Protein AF-A0A512JFB7-F1 (afdb_monomer)

pLDDT: mean 77.4, std 15.4, range [39.91, 92.75]

Nearest PDB structures (foldseek):
  1gut-assembly1_C  TM=7.874E-01  e=1.902E-01  Clostridium pasteurianum
  3hxr-assembly1_A  TM=7.204E-01  e=1.456E+00  Saccharomyces cerevisiae
  5jk0-assembly1_A  TM=6.550E-01  e=1.552E+00  Helicobacter pylori 26695
  5jjv-assembly1_A-2  TM=6.072E-01  e=2.751E+00  Helicobacter pylori 26695
  7r5j-assembly1_K0  TM=4.918E-01  e=4.878E+00  Homo sapiens

Radius of gyration: 14.04 Å; Cα contacts (8 Å, |Δi|>4): 53; chains: 1; bounding box: 39×17×36 Å

Secondary structure (DSSP, 8-state):
----------EEEEETTEEEEEEE-TTS-EEEEEE-HHHHHHHHHHHHHHHHSPP---

Solvent-accessible surface area (backbone atoms only — not comparable to full-atom values): 3719 Å² total; per-residue (Å²): 129,88,76,70,76,74,74,61,69,68,49,76,44,80,55,84,94,31,37,35,39,35,42,60,46,98,88,72,49,76,50,76,45,80,37,48,68,77,54,50,53,52,51,50,52,54,52,50,49,62,72,67,44,78,75,83,88,124

Foldseek 3Di:
DPPPVVPQPWDWDDDDQWIWTWGQDPVRDIDID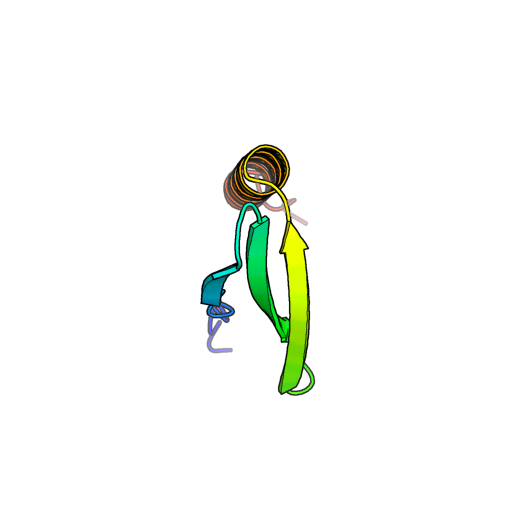THHPVVVVVVVVVVVCVVPPPPPPD

Organism: NCBI:txid1010610

Structure (mmCIF, N/CA/C/O backbone):
data_AF-A0A512JFB7-F1
#
_entry.id   AF-A0A512JFB7-F1
#
loop_
_atom_site.group_PDB
_atom_site.id
_atom_site.type_symbol
_atom_site.label_atom_id
_atom_site.label_alt_id
_atom_site.label_comp_id
_atom_site.label_asym_id
_atom_site.label_entity_id
_atom_site.label_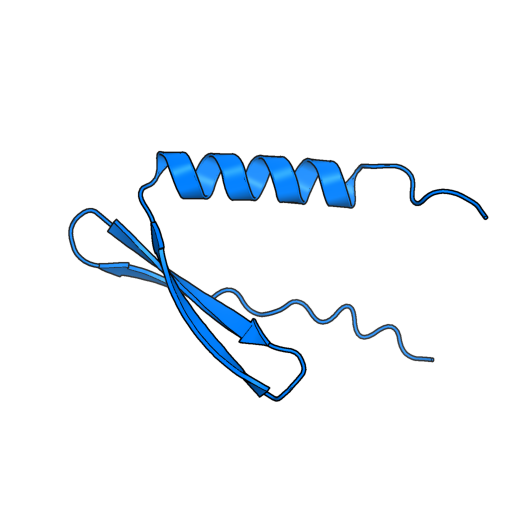seq_id
_atom_site.pdbx_PDB_ins_code
_atom_site.Cartn_x
_atom_site.Cartn_y
_atom_site.Cartn_z
_atom_site.occupancy
_atom_site.B_iso_or_equiv
_atom_site.auth_seq_id
_atom_site.auth_comp_id
_atom_site.auth_asym_id
_atom_site.auth_atom_id
_atom_site.pdbx_PDB_model_num
ATOM 1 N N . MET A 1 1 ? 13.220 -1.426 -24.984 1.00 39.91 1 MET A N 1
ATOM 2 C CA . MET A 1 1 ? 11.977 -1.806 -24.278 1.00 39.91 1 MET A CA 1
ATOM 3 C C . MET A 1 1 ? 11.489 -0.575 -23.541 1.00 39.91 1 MET A C 1
ATOM 5 O O . MET A 1 1 ? 12.252 -0.048 -22.745 1.00 39.91 1 MET A O 1
ATOM 9 N N . SER A 1 2 ? 10.301 -0.056 -23.862 1.00 41.78 2 SER A N 1
ATOM 10 C CA . SER A 1 2 ? 9.718 1.073 -23.128 1.00 41.78 2 SER A CA 1
ATOM 11 C C . SER A 1 2 ? 9.526 0.634 -21.681 1.00 41.78 2 SER A C 1
ATOM 13 O O . SER A 1 2 ? 8.633 -0.161 -21.386 1.00 41.78 2 SER A O 1
ATOM 15 N N . ALA A 1 3 ? 10.415 1.096 -20.803 1.00 45.69 3 ALA A N 1
ATOM 16 C CA . ALA A 1 3 ? 10.239 1.058 -19.367 1.00 45.69 3 ALA A CA 1
ATOM 17 C C . ALA A 1 3 ? 9.061 1.977 -19.043 1.00 45.69 3 ALA A C 1
ATOM 19 O O . ALA A 1 3 ? 9.228 3.095 -18.558 1.00 45.69 3 ALA A O 1
ATOM 20 N N . ALA A 1 4 ? 7.849 1.513 -19.350 1.00 44.78 4 ALA A N 1
ATOM 21 C CA . ALA A 1 4 ? 6.676 1.911 -18.615 1.00 44.78 4 ALA A CA 1
ATOM 22 C C . ALA A 1 4 ? 7.008 1.559 -17.168 1.00 44.78 4 ALA A C 1
ATOM 24 O O . ALA A 1 4 ? 6.795 0.432 -16.725 1.00 44.78 4 ALA A O 1
ATOM 25 N N . LYS A 1 5 ? 7.631 2.516 -16.472 1.00 44.53 5 LYS A N 1
ATOM 26 C CA . LYS A 1 5 ? 7.585 2.661 -15.032 1.00 44.53 5 LYS A CA 1
ATOM 27 C C . LYS A 1 5 ? 6.100 2.558 -14.730 1.00 44.53 5 LYS A C 1
ATOM 29 O O . LYS A 1 5 ? 5.364 3.527 -14.911 1.00 44.53 5 LYS A O 1
ATOM 34 N N . LYS A 1 6 ? 5.629 1.337 -14.468 1.00 49.75 6 LYS A N 1
ATOM 35 C CA . LYS A 1 6 ? 4.246 1.057 -14.118 1.00 49.75 6 LYS A CA 1
ATOM 36 C C . LYS A 1 6 ? 4.097 1.692 -12.749 1.00 49.75 6 LYS A C 1
ATOM 38 O O . LYS A 1 6 ? 4.312 1.036 -11.740 1.00 49.75 6 LYS A O 1
ATOM 43 N N . LEU A 1 7 ? 3.817 2.993 -12.729 1.00 49.00 7 LEU A N 1
ATOM 44 C CA . LEU A 1 7 ? 3.232 3.660 -11.583 1.00 49.00 7 LEU A CA 1
ATOM 45 C C . LEU A 1 7 ? 1.927 2.907 -11.346 1.00 49.00 7 LEU A C 1
ATOM 47 O O . LEU A 1 7 ? 0.919 3.170 -12.001 1.00 49.00 7 LEU A O 1
ATOM 51 N N . ILE A 1 8 ? 1.985 1.882 -10.494 1.00 57.38 8 ILE A N 1
ATOM 52 C CA . ILE A 1 8 ? 0.797 1.263 -9.934 1.00 57.38 8 ILE A CA 1
ATOM 53 C C . ILE A 1 8 ? 0.088 2.427 -9.264 1.00 57.38 8 ILE A C 1
ATOM 55 O O . ILE A 1 8 ? 0.616 3.039 -8.339 1.00 57.38 8 ILE A O 1
ATOM 59 N N . ARG A 1 9 ? -1.057 2.824 -9.818 1.00 59.22 9 ARG A N 1
ATOM 60 C CA . ARG A 1 9 ? -1.841 3.906 -9.246 1.00 59.22 9 ARG A CA 1
ATOM 61 C C . ARG A 1 9 ? -2.390 3.390 -7.926 1.00 59.22 9 ARG A C 1
ATOM 63 O O . ARG A 1 9 ? -3.397 2.691 -7.922 1.00 59.22 9 ARG A O 1
ATOM 70 N N . ILE A 1 10 ? -1.699 3.706 -6.836 1.00 66.19 10 ILE A N 1
ATOM 71 C CA . ILE A 1 10 ? -2.192 3.450 -5.490 1.00 66.19 10 ILE A CA 1
ATOM 72 C C . ILE A 1 10 ? -3.375 4.394 -5.295 1.00 66.19 10 ILE A C 1
ATOM 74 O O . ILE A 1 10 ? -3.229 5.618 -5.333 1.00 66.19 10 ILE A O 1
ATOM 78 N N . LEU A 1 11 ? -4.572 3.825 -5.176 1.00 71.69 11 LEU A N 1
ATOM 79 C CA . LEU A 1 11 ? -5.757 4.576 -4.784 1.00 71.69 11 LEU A CA 1
ATOM 80 C C . LEU A 1 11 ? -5.892 4.435 -3.274 1.00 71.69 11 LEU A C 1
ATOM 82 O O . LEU A 1 11 ? -6.112 3.330 -2.781 1.00 71.69 11 LEU A O 1
ATOM 86 N N . ALA A 1 12 ? -5.729 5.550 -2.568 1.00 77.56 12 ALA A N 1
ATOM 87 C CA . ALA A 1 12 ? -5.944 5.633 -1.134 1.00 77.56 12 ALA A CA 1
ATOM 88 C C . ALA A 1 12 ? -7.297 6.296 -0.855 1.00 77.56 12 ALA A C 1
ATOM 90 O O . ALA A 1 12 ? -7.606 7.351 -1.416 1.00 77.56 12 ALA A O 1
ATOM 91 N N . ALA A 1 13 ? -8.101 5.690 0.013 1.00 83.50 13 ALA A N 1
ATOM 92 C CA . ALA A 1 13 ? -9.358 6.259 0.486 1.00 83.50 13 ALA A CA 1
ATOM 93 C C . ALA A 1 13 ? -9.462 6.095 2.003 1.00 83.50 13 ALA A C 1
ATOM 95 O O . ALA A 1 13 ? -9.111 5.048 2.543 1.00 83.50 13 ALA A O 1
ATOM 96 N N . ARG A 1 14 ? -9.968 7.111 2.712 1.00 83.00 14 ARG A N 1
ATOM 97 C CA . ARG A 1 14 ? -10.281 6.941 4.138 1.00 83.00 14 ARG A CA 1
ATOM 98 C C . ARG A 1 14 ? -11.492 6.019 4.290 1.00 83.00 14 ARG A C 1
ATOM 100 O O . ARG A 1 14 ? -12.511 6.220 3.633 1.00 83.00 14 ARG A O 1
ATOM 10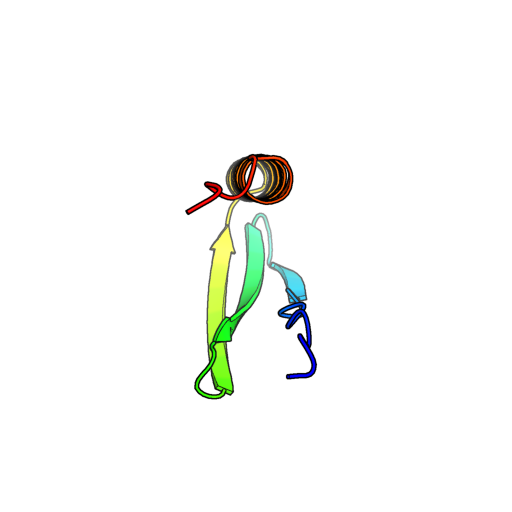7 N N . SER A 1 15 ? -11.375 5.041 5.181 1.00 81.00 15 SER A N 1
ATOM 108 C CA . SER A 1 15 ? -12.420 4.085 5.542 1.00 81.00 15 SER A CA 1
ATOM 109 C C . SER A 1 15 ? -12.561 4.058 7.065 1.00 81.00 15 SER A C 1
ATOM 111 O O . SER A 1 15 ? -11.940 3.247 7.753 1.00 81.00 15 SER A O 1
ATOM 113 N N . GLY A 1 16 ? -13.364 4.982 7.599 1.00 85.56 16 GLY A N 1
ATOM 114 C CA . GLY A 1 16 ? -13.440 5.224 9.041 1.00 85.56 16 GLY A CA 1
ATOM 115 C C . GLY A 1 16 ? -12.125 5.798 9.572 1.00 85.56 16 GLY A C 1
ATOM 116 O O . GLY A 1 16 ? -11.623 6.784 9.032 1.00 85.56 16 GLY A O 1
ATOM 117 N N . GLU A 1 17 ? -11.572 5.170 10.610 1.00 83.69 17 GLU A N 1
ATOM 118 C CA . GLU A 1 17 ? -10.272 5.533 11.201 1.00 83.69 17 GLU A CA 1
ATOM 119 C C . GLU A 1 17 ? -9.072 4.959 10.422 1.00 83.69 17 GLU A C 1
ATOM 121 O O . GLU A 1 17 ? -7.938 5.372 10.645 1.00 83.69 17 GLU A O 1
ATOM 126 N N . ALA A 1 18 ? -9.310 4.036 9.485 1.00 87.38 18 ALA A N 1
ATOM 127 C CA . ALA A 1 18 ? -8.275 3.408 8.669 1.00 87.38 18 ALA A CA 1
ATOM 128 C C . ALA A 1 18 ? -8.163 4.042 7.272 1.00 87.38 18 ALA A C 1
ATOM 130 O O . ALA A 1 18 ? -9.053 4.755 6.793 1.00 87.38 18 ALA A O 1
ATOM 131 N N . ILE A 1 19 ? -7.069 3.731 6.585 1.00 87.06 19 ILE A N 1
ATOM 132 C CA . ILE A 1 19 ? -6.814 4.068 5.187 1.00 87.06 19 ILE A CA 1
ATOM 133 C C . ILE A 1 19 ? -6.897 2.771 4.374 1.00 87.06 19 ILE A C 1
ATOM 135 O O . ILE A 1 19 ? -6.169 1.817 4.634 1.00 87.06 19 ILE A O 1
ATOM 139 N N . GLU A 1 20 ? -7.800 2.716 3.396 1.00 90.69 20 GLU A N 1
ATOM 140 C CA . GLU A 1 20 ? -7.829 1.649 2.395 1.00 90.69 20 GLU A CA 1
ATOM 141 C C . GLU A 1 20 ? -6.840 1.986 1.278 1.00 90.69 20 GLU A C 1
ATOM 143 O O . GLU A 1 20 ? -6.945 3.046 0.658 1.00 90.69 20 GLU A O 1
ATOM 148 N N . LEU A 1 21 ? -5.915 1.070 0.997 1.00 88.62 21 LEU A N 1
ATOM 149 C CA . LEU A 1 21 ? -5.040 1.096 -0.169 1.00 88.62 21 LEU A CA 1
ATOM 150 C C . LEU A 1 21 ? -5.481 0.038 -1.175 1.00 88.62 21 LEU A C 1
ATOM 152 O O . LEU A 1 21 ? -5.667 -1.123 -0.812 1.00 88.62 21 LEU A O 1
ATOM 156 N N . ALA A 1 22 ? -5.584 0.419 -2.447 1.00 87.50 22 ALA A N 1
ATOM 157 C CA . ALA A 1 22 ? -5.776 -0.512 -3.552 1.00 87.50 22 ALA A CA 1
ATOM 158 C C . ALA A 1 22 ? -4.529 -0.577 -4.447 1.00 87.50 22 ALA A C 1
ATOM 160 O O . ALA A 1 22 ? -4.079 0.444 -4.971 1.00 87.50 22 ALA A O 1
ATOM 161 N N . PHE A 1 23 ? -4.013 -1.789 -4.660 1.00 82.38 23 PHE A N 1
ATOM 162 C CA . PHE A 1 23 ? -2.846 -2.086 -5.489 1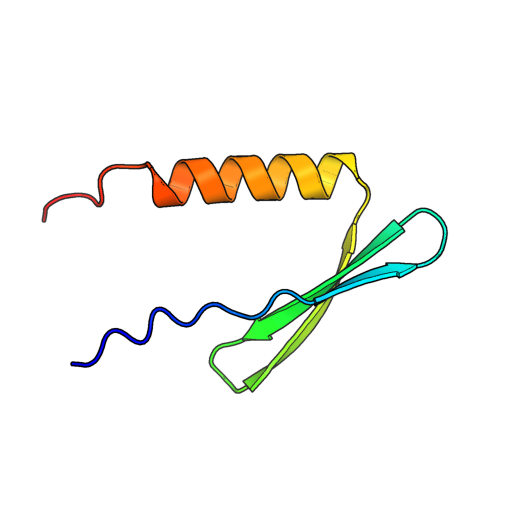.00 82.38 23 PHE A CA 1
ATOM 163 C C . PHE A 1 23 ? -3.255 -2.905 -6.709 1.00 82.38 23 PHE A C 1
ATOM 165 O O . PHE A 1 23 ? -3.901 -3.942 -6.568 1.00 82.38 23 PHE A O 1
ATOM 172 N N . ALA A 1 24 ? -2.840 -2.476 -7.899 1.00 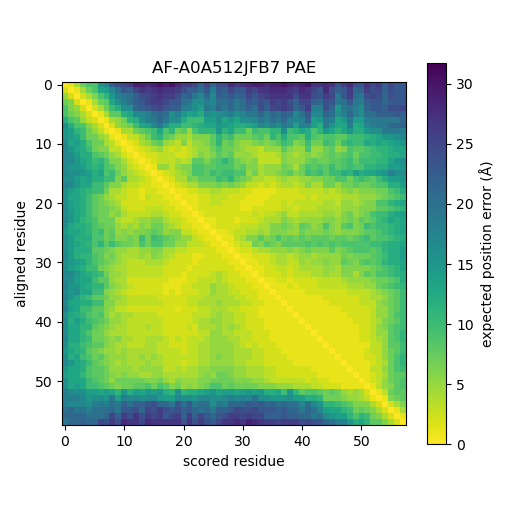81.19 24 ALA A N 1
ATOM 173 C CA . ALA A 1 24 ? -2.972 -3.279 -9.109 1.00 81.19 24 ALA A CA 1
ATOM 174 C C . ALA A 1 24 ? -1.766 -4.216 -9.248 1.00 81.19 24 ALA A C 1
ATOM 176 O O . ALA A 1 24 ? -0.621 -3.763 -9.271 1.00 81.19 24 ALA A O 1
ATOM 177 N N . THR A 1 25 ? -2.013 -5.514 -9.360 1.00 79.06 25 THR A N 1
ATOM 178 C CA . THR A 1 25 ? -0.979 -6.528 -9.576 1.00 79.06 25 THR A CA 1
ATOM 179 C C . THR A 1 25 ? -0.692 -6.702 -11.068 1.00 79.06 25 THR A C 1
ATOM 181 O O . THR A 1 25 ? -1.456 -6.278 -11.939 1.00 79.06 25 THR A O 1
ATOM 184 N N . ALA A 1 26 ? 0.455 -7.302 -11.397 1.00 75.12 26 ALA A N 1
ATOM 185 C CA . ALA A 1 26 ? 0.917 -7.424 -12.783 1.00 75.12 26 ALA A CA 1
ATOM 186 C C . ALA A 1 26 ? -0.015 -8.261 -13.683 1.00 75.12 26 ALA A C 1
ATOM 188 O O . ALA A 1 26 ? -0.020 -8.061 -14.897 1.00 75.12 26 ALA A O 1
ATOM 189 N N . ASP A 1 27 ? -0.795 -9.160 -13.086 1.00 80.31 27 ASP A N 1
ATOM 190 C CA . ASP A 1 27 ? -1.826 -9.990 -13.720 1.00 80.31 27 ASP A CA 1
ATOM 191 C C . ASP A 1 27 ? -3.178 -9.266 -13.892 1.00 80.31 27 ASP A C 1
ATOM 193 O O . ASP A 1 27 ? -4.124 -9.843 -14.423 1.00 80.31 27 ASP A O 1
ATOM 197 N N . GLY A 1 28 ? -3.272 -7.996 -13.483 1.00 76.50 28 GLY A N 1
ATOM 198 C CA . GLY A 1 28 ? -4.473 -7.171 -13.612 1.00 76.50 28 GLY A CA 1
ATOM 199 C C . GLY A 1 28 ? -5.460 -7.298 -12.451 1.00 76.50 28 GLY A C 1
ATOM 200 O O . GLY A 1 28 ? -6.508 -6.652 -12.490 1.00 76.50 28 GLY A O 1
ATOM 201 N N . ASN A 1 29 ? -5.143 -8.078 -11.413 1.00 82.56 29 ASN A N 1
ATOM 202 C CA . ASN A 1 29 ? -5.955 -8.120 -10.200 1.00 82.56 29 ASN A CA 1
ATOM 203 C C . ASN A 1 29 ? -5.775 -6.843 -9.361 1.00 82.56 29 ASN A C 1
ATOM 205 O O . ASN A 1 29 ? -4.813 -6.090 -9.511 1.00 82.56 29 ASN A O 1
ATOM 209 N N . THR A 1 30 ? -6.742 -6.570 -8.482 1.00 84.00 30 THR A N 1
ATOM 210 C CA . THR A 1 30 ? -6.650 -5.483 -7.500 1.00 84.00 30 THR A CA 1
ATOM 211 C C . THR A 1 30 ? -6.697 -6.062 -6.095 1.00 84.00 30 THR A C 1
ATO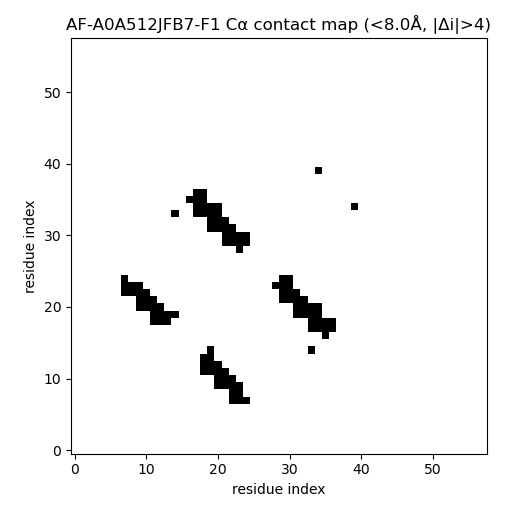M 213 O O . THR A 1 30 ? -7.663 -6.733 -5.735 1.00 84.00 30 THR A O 1
ATOM 216 N N . VAL A 1 31 ? -5.672 -5.778 -5.298 1.00 86.75 31 VAL A N 1
ATOM 217 C CA . VAL A 1 31 ? -5.599 -6.142 -3.880 1.00 86.75 31 VAL A CA 1
ATOM 218 C C . VAL A 1 31 ? -5.924 -4.911 -3.048 1.00 86.75 31 VAL A C 1
ATOM 220 O O . VAL A 1 31 ? -5.354 -3.847 -3.278 1.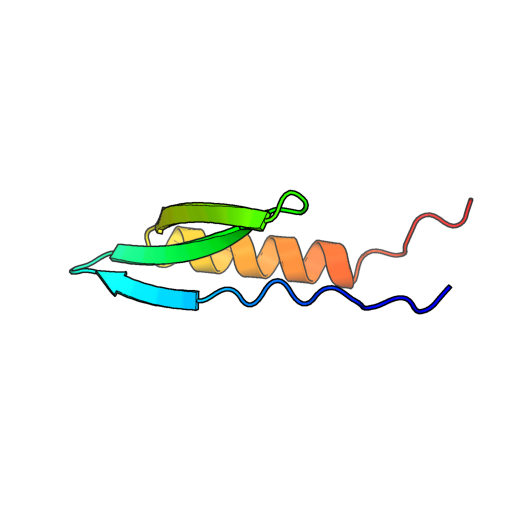00 86.75 31 VAL A O 1
ATOM 223 N N . LYS A 1 32 ? -6.837 -5.055 -2.085 1.00 89.12 32 LYS A N 1
ATOM 224 C CA . LYS A 1 32 ? -7.208 -3.995 -1.144 1.00 89.12 32 LYS A CA 1
ATOM 225 C C . LYS A 1 32 ? -6.725 -4.329 0.258 1.00 89.12 32 LYS A C 1
ATOM 227 O O . LYS A 1 32 ? -6.913 -5.456 0.710 1.00 89.12 32 LYS A O 1
ATOM 232 N N . VAL A 1 33 ? -6.141 -3.352 0.938 1.00 88.81 33 VAL A N 1
ATOM 233 C CA . VAL A 1 33 ? -5.617 -3.491 2.300 1.00 88.81 33 VAL A CA 1
ATOM 234 C C . VAL A 1 33 ? -6.098 -2.315 3.139 1.00 88.81 33 VAL A C 1
ATOM 236 O O . VAL A 1 33 ? -6.045 -1.179 2.682 1.00 88.81 33 VAL A O 1
ATOM 239 N N . LEU A 1 34 ? -6.558 -2.583 4.361 1.00 92.31 34 LEU A N 1
ATOM 240 C CA . LEU A 1 34 ? -6.800 -1.550 5.367 1.00 92.31 34 LEU A CA 1
ATOM 241 C C . LEU A 1 34 ? -5.546 -1.394 6.224 1.00 92.31 34 LEU A C 1
ATOM 243 O O . LEU A 1 34 ? -5.036 -2.383 6.748 1.00 92.31 34 LEU A O 1
ATOM 247 N N . ALA A 1 35 ? -5.075 -0.162 6.366 1.00 89.19 35 ALA A N 1
ATOM 248 C CA . ALA A 1 35 ? -3.884 0.183 7.125 1.00 89.19 35 ALA A CA 1
ATOM 249 C C . ALA A 1 35 ? -4.151 1.385 8.042 1.00 89.19 35 ALA A C 1
ATOM 251 O O . ALA A 1 35 ? -4.985 2.242 7.739 1.00 89.19 35 ALA A O 1
ATOM 252 N N . SER A 1 36 ? -3.448 1.449 9.171 1.00 92.56 36 SER A N 1
ATOM 253 C CA . SER A 1 36 ? -3.392 2.655 10.001 1.00 92.56 36 SER A CA 1
ATOM 254 C C . SER A 1 36 ? -2.450 3.695 9.389 1.00 92.56 36 SER A C 1
ATOM 256 O O . SER A 1 36 ? -1.603 3.354 8.567 1.00 92.56 36 SER A O 1
ATOM 258 N N . GLU A 1 37 ? -2.540 4.946 9.837 1.00 88.94 37 GLU A N 1
ATOM 259 C CA . GLU A 1 37 ? -1.646 6.034 9.402 1.00 88.94 37 GLU A CA 1
ATOM 260 C C . GLU A 1 37 ? -0.161 5.672 9.596 1.00 88.94 37 GLU A C 1
ATOM 262 O O . GLU A 1 37 ? 0.573 5.613 8.618 1.00 88.94 37 GLU A O 1
ATOM 267 N N . ASP A 1 38 ? 0.231 5.206 10.788 1.00 92.75 38 ASP A N 1
ATOM 268 C CA . ASP A 1 38 ? 1.606 4.755 11.073 1.00 92.75 38 ASP A CA 1
ATOM 269 C C . ASP A 1 38 ? 2.123 3.619 10.166 1.00 92.75 38 ASP A C 1
ATOM 271 O O . ASP A 1 38 ? 3.328 3.364 10.096 1.00 92.75 38 ASP A O 1
ATOM 275 N N . GLN A 1 39 ? 1.228 2.829 9.565 1.00 90.75 39 GLN A N 1
ATOM 276 C CA . GLN A 1 39 ? 1.608 1.773 8.621 1.00 90.75 39 GLN A CA 1
ATOM 277 C C . GLN A 1 39 ? 1.792 2.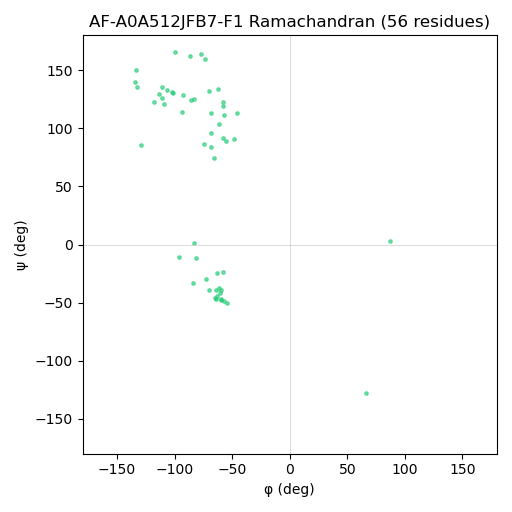337 7.212 1.00 90.75 39 GLN A C 1
ATOM 279 O O . GLN A 1 39 ? 2.646 1.848 6.478 1.00 90.75 39 GLN A O 1
ATOM 284 N N . ILE A 1 40 ? 1.009 3.356 6.847 1.00 89.25 40 ILE A N 1
ATOM 285 C CA . ILE A 1 40 ? 1.197 4.103 5.603 1.00 89.25 40 ILE A CA 1
ATOM 286 C C . ILE A 1 40 ? 2.531 4.840 5.633 1.00 89.25 40 ILE A C 1
ATOM 288 O O . ILE A 1 40 ? 3.272 4.737 4.664 1.00 89.25 40 ILE A O 1
ATOM 292 N N . ASP A 1 41 ? 2.857 5.514 6.735 1.00 90.25 41 ASP A N 1
ATOM 293 C CA . ASP A 1 41 ? 4.105 6.276 6.850 1.00 90.25 41 ASP A CA 1
ATOM 294 C C . ASP A 1 41 ? 5.329 5.369 6.672 1.00 90.25 41 ASP A C 1
ATOM 296 O O . ASP A 1 41 ? 6.170 5.622 5.817 1.00 90.25 41 ASP A O 1
ATOM 300 N N . ARG A 1 42 ? 5.355 4.220 7.361 1.00 92.19 42 ARG A N 1
ATOM 301 C CA . ARG A 1 42 ? 6.414 3.211 7.184 1.00 92.19 42 ARG A CA 1
ATOM 302 C C . ARG A 1 42 ? 6.506 2.675 5.758 1.00 92.19 42 ARG A C 1
ATOM 304 O O . ARG A 1 42 ? 7.603 2.460 5.258 1.00 92.19 42 ARG A O 1
ATOM 311 N N . LEU A 1 43 ? 5.365 2.455 5.101 1.00 88.44 43 LEU A N 1
ATOM 312 C CA . LEU A 1 43 ? 5.350 2.024 3.703 1.00 88.44 43 LEU A CA 1
ATOM 313 C C . LEU A 1 43 ? 5.951 3.097 2.785 1.00 88.44 43 LEU A C 1
ATOM 315 O O . LEU A 1 43 ? 6.644 2.754 1.833 1.00 88.44 43 LEU A O 1
ATOM 319 N N . VAL A 1 44 ? 5.674 4.378 3.038 1.00 88.19 44 VAL A N 1
ATOM 320 C CA . VAL A 1 44 ? 6.265 5.481 2.270 1.00 88.19 44 VAL A CA 1
ATOM 321 C C . VAL A 1 44 ? 7.776 5.518 2.478 1.00 88.19 44 VAL A C 1
ATOM 323 O O . VAL A 1 44 ? 8.490 5.537 1.480 1.00 88.19 44 VAL A O 1
ATOM 326 N N . ASP A 1 45 ? 8.251 5.423 3.721 1.00 91.00 45 ASP A N 1
ATOM 327 C CA . ASP A 1 45 ? 9.686 5.397 4.036 1.00 91.00 45 ASP A CA 1
ATOM 328 C C . ASP A 1 45 ? 10.405 4.247 3.304 1.00 91.00 45 ASP A C 1
ATOM 330 O O . ASP A 1 45 ? 11.402 4.462 2.619 1.00 91.00 45 ASP A O 1
ATOM 334 N N . GLU A 1 46 ? 9.858 3.027 3.357 1.00 89.94 46 GLU A N 1
ATOM 335 C CA . GLU A 1 46 ? 10.428 1.860 2.664 1.00 89.94 46 GLU A CA 1
ATOM 336 C C . GLU A 1 46 ? 10.467 2.040 1.135 1.00 89.94 46 GLU A C 1
ATOM 338 O O . GLU A 1 46 ? 11.409 1.603 0.466 1.00 89.94 46 GLU A O 1
ATOM 343 N N . LEU A 1 47 ? 9.442 2.677 0.557 1.00 86.94 47 LEU A N 1
ATOM 344 C CA . LEU A 1 47 ? 9.405 2.982 -0.874 1.00 86.94 47 LEU A CA 1
ATOM 345 C C . LEU A 1 47 ? 10.424 4.061 -1.250 1.00 86.94 47 LEU A C 1
ATOM 347 O O . LEU A 1 47 ? 11.042 3.962 -2.312 1.00 86.94 47 LEU A O 1
ATOM 351 N N . GLU A 1 48 ? 10.601 5.080 -0.413 1.00 87.06 48 GLU A N 1
ATOM 352 C CA . GLU A 1 48 ? 11.628 6.104 -0.600 1.00 87.06 48 GLU A CA 1
ATOM 353 C C . GLU A 1 48 ? 13.028 5.493 -0.523 1.00 87.06 48 GLU A C 1
ATOM 355 O O . GLU A 1 48 ? 13.851 5.754 -1.404 1.00 87.06 48 GLU A O 1
ATOM 360 N N . ASP A 1 49 ? 13.279 4.621 0.452 1.00 89.25 49 ASP A N 1
ATOM 361 C CA . ASP A 1 49 ? 14.537 3.887 0.582 1.00 89.25 49 ASP A CA 1
ATOM 362 C C . ASP A 1 49 ? 14.814 3.029 -0.656 1.00 89.25 49 ASP A C 1
ATOM 364 O O . ASP A 1 49 ? 15.904 3.096 -1.225 1.00 89.25 49 ASP A O 1
ATOM 368 N N . LEU A 1 50 ? 13.823 2.274 -1.142 1.00 85.19 50 LEU A N 1
ATOM 369 C CA . LEU A 1 50 ? 13.963 1.456 -2.349 1.00 85.19 50 LEU A CA 1
ATOM 370 C C . LEU A 1 50 ? 14.296 2.303 -3.586 1.00 85.19 50 LEU A C 1
ATOM 372 O O . LEU A 1 50 ? 15.127 1.908 -4.402 1.00 85.19 50 LEU A O 1
ATOM 376 N N . LEU A 1 51 ? 13.659 3.465 -3.739 1.00 83.69 51 LEU A N 1
ATOM 377 C CA . LEU A 1 51 ? 13.885 4.354 -4.883 1.00 83.69 51 LEU A CA 1
ATOM 378 C C . LEU A 1 51 ? 15.239 5.066 -4.830 1.00 83.69 51 LEU A C 1
ATOM 380 O O . LEU A 1 51 ? 15.786 5.394 -5.884 1.00 83.69 51 LEU A O 1
ATOM 384 N N . ASN A 1 52 ? 15.748 5.325 -3.626 1.00 83.12 52 ASN A N 1
ATOM 385 C CA . ASN A 1 52 ? 17.007 6.030 -3.402 1.00 83.12 52 ASN A CA 1
ATOM 386 C C . ASN A 1 52 ? 18.196 5.086 -3.177 1.00 83.12 52 ASN A C 1
ATOM 388 O O . ASN A 1 52 ? 19.343 5.540 -3.204 1.00 83.12 52 ASN A O 1
ATOM 392 N N . SER A 1 53 ? 17.950 3.789 -2.981 1.00 76.50 53 SER A N 1
ATOM 393 C CA . SER A 1 53 ? 19.004 2.781 -2.960 1.00 76.50 53 SER A CA 1
ATOM 394 C C . SER A 1 53 ? 19.698 2.726 -4.327 1.00 76.50 53 SER A C 1
ATOM 396 O O . SER A 1 53 ? 19.021 2.750 -5.363 1.00 76.50 53 SER A O 1
ATOM 398 N N . PRO A 1 54 ? 21.043 2.694 -4.374 1.00 72.06 54 PRO A N 1
ATOM 399 C CA . PRO A 1 54 ? 21.731 2.414 -5.622 1.00 72.06 54 PRO A CA 1
ATOM 400 C C . PRO A 1 54 ? 21.236 1.054 -6.113 1.00 72.06 54 PRO A C 1
ATOM 402 O O . PRO A 1 54 ? 21.313 0.070 -5.383 1.00 72.06 54 PRO A O 1
ATOM 405 N N . ALA A 1 55 ? 20.682 1.014 -7.325 1.00 68.56 55 ALA A N 1
ATOM 406 C CA . ALA A 1 55 ? 20.411 -0.258 -7.972 1.00 68.56 55 ALA A CA 1
ATOM 407 C C . ALA A 1 55 ? 21.756 -0.976 -8.066 1.00 68.56 55 ALA A C 1
ATOM 409 O O . ALA A 1 55 ? 22.675 -0.407 -8.655 1.00 68.56 55 ALA A O 1
ATOM 410 N N . ASP A 1 56 ? 21.877 -2.144 -7.432 1.00 63.41 56 ASP A N 1
ATOM 411 C CA . ASP A 1 56 ? 23.094 -2.949 -7.478 1.00 63.41 56 ASP A CA 1
ATOM 412 C C . ASP A 1 56 ? 23.578 -3.017 -8.939 1.00 63.41 56 ASP A C 1
ATOM 414 O O . ASP A 1 56 ? 22.867 -3.499 -9.826 1.00 63.41 56 ASP A O 1
ATOM 418 N N . GLU A 1 57 ? 24.73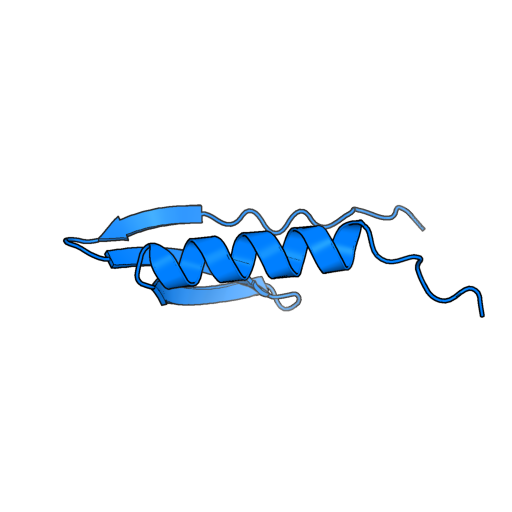5 -2.402 -9.206 1.00 55.91 57 GLU A N 1
ATOM 419 C CA . GLU A 1 57 ? 25.380 -2.407 -10.518 1.00 55.91 57 GLU A CA 1
ATOM 420 C C . GLU A 1 57 ? 25.998 -3.797 -10.728 1.00 55.91 57 GLU A C 1
ATOM 422 O O . GLU A 1 57 ? 27.166 -4.007 -10.404 1.00 55.91 57 GLU A O 1
ATOM 427 N N . ASP A 1 58 ? 25.204 -4.743 -11.234 1.00 50.25 58 ASP A N 1
ATOM 428 C CA . ASP A 1 58 ? 25.698 -5.995 -11.833 1.00 50.25 58 ASP A CA 1
ATOM 429 C C . ASP A 1 58 ? 25.999 -5.820 -13.335 1.00 50.25 58 ASP A C 1
ATOM 431 O O . ASP A 1 58 ? 25.108 -5.354 -14.091 1.00 50.25 58 ASP A O 1
#

Sequence (58 aa):
MSAAKKLIRILAARSGEAIELAFATADGNTVKVLASEDQIDRLVDELEDLLNSPADED

Mean predicted aligned error: 8.47 Å